Pro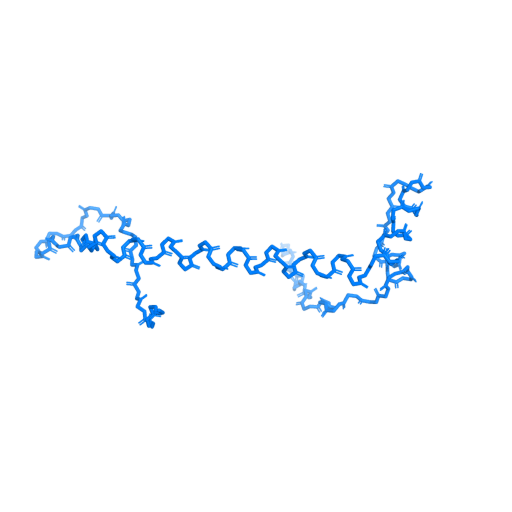tein AF-A0A949CK72-F1 (afdb_monomer)

Secondary structure (DSSP, 8-state):
---S-------------SS--------HHHHHHHHHHHHHHHHHHHHHHHHHHHHTHHHHHHHHHHHHHHS---HHHHHHHH---TT-------------

Radius of gyration: 24.15 Å; Cα contacts (8 Å, |Δi|>4): 20; chains: 1; bounding box: 50×38×62 Å

Structure (mmCIF, N/CA/C/O backbone):
data_AF-A0A949CK72-F1
#
_entry.id   AF-A0A949CK72-F1
#
loop_
_atom_site.group_PDB
_atom_site.id
_atom_site.type_symbol
_atom_site.label_atom_id
_atom_site.label_alt_id
_atom_site.label_comp_id
_atom_site.label_asym_id
_atom_site.label_entity_id
_atom_site.label_seq_id
_atom_site.pdbx_PDB_ins_code
_atom_site.Cartn_x
_atom_site.Cartn_y
_atom_site.Cartn_z
_atom_site.occupancy
_atom_site.B_iso_or_equiv
_atom_site.auth_seq_id
_atom_site.auth_comp_id
_atom_site.auth_asym_id
_atom_site.auth_atom_id
_atom_site.pdbx_PDB_model_num
ATOM 1 N N . LYS A 1 1 ? -21.178 1.552 14.243 1.00 57.06 1 LYS A N 1
ATOM 2 C CA . LYS A 1 1 ? -20.331 2.741 14.015 1.00 57.06 1 LYS A CA 1
ATOM 3 C C . LYS A 1 1 ? -20.274 3.581 15.275 1.00 57.06 1 LYS A C 1
ATOM 5 O O . LYS A 1 1 ? -21.285 4.156 15.670 1.00 57.06 1 LYS A O 1
ATOM 10 N N . LEU A 1 2 ? -19.112 3.588 15.919 1.00 62.19 2 LEU A N 1
ATOM 11 C CA . LEU A 1 2 ? -18.818 4.477 17.040 1.00 62.19 2 LEU A CA 1
ATOM 12 C C . LEU A 1 2 ? -18.784 5.921 16.504 1.00 62.19 2 LEU A C 1
ATOM 14 O O . LEU A 1 2 ? -18.201 6.182 15.453 1.00 62.19 2 LEU A O 1
ATOM 18 N N . GLY A 1 3 ? -19.488 6.839 17.169 1.00 63.12 3 GLY A N 1
ATOM 19 C CA . GLY A 1 3 ? -19.396 8.272 16.875 1.00 63.12 3 GLY A CA 1
ATOM 20 C C . GLY A 1 3 ? -18.041 8.845 17.316 1.00 63.12 3 GLY A C 1
ATOM 21 O O . GLY A 1 3 ? -17.219 8.109 17.862 1.00 63.12 3 GLY A O 1
ATOM 22 N N . PRO A 1 4 ? -17.789 10.150 17.125 1.00 53.19 4 PRO A N 1
ATOM 23 C CA . PRO A 1 4 ? -16.558 10.788 17.584 1.00 53.19 4 PRO A CA 1
ATOM 24 C C . PRO A 1 4 ? -16.486 10.755 19.117 1.00 53.19 4 PRO A C 1
ATOM 26 O O . PRO A 1 4 ? -17.078 11.583 19.807 1.00 53.19 4 PRO A O 1
ATOM 29 N N . VAL A 1 5 ? -15.773 9.766 19.652 1.00 62.38 5 VAL A N 1
ATOM 30 C CA . VAL A 1 5 ? -15.574 9.550 21.086 1.00 62.38 5 VAL A CA 1
ATOM 31 C C . VAL A 1 5 ? -14.078 9.409 21.339 1.00 62.38 5 VAL A C 1
ATOM 33 O O . VAL A 1 5 ? -13.382 8.662 20.657 1.00 62.38 5 VAL A O 1
ATOM 36 N N . SER A 1 6 ? -13.568 10.155 22.319 1.00 59.25 6 SER A N 1
ATOM 37 C CA . SER A 1 6 ? -12.167 10.073 22.730 1.00 59.25 6 SER A CA 1
ATOM 38 C C . SER A 1 6 ? -11.980 8.903 23.697 1.00 59.25 6 SER A C 1
ATOM 40 O O . SER A 1 6 ? -12.350 8.986 24.871 1.00 59.25 6 SER A O 1
ATOM 42 N N . TYR A 1 7 ? -11.400 7.812 23.199 1.00 63.44 7 TYR A N 1
ATOM 43 C CA . TYR A 1 7 ? -10.971 6.668 24.002 1.00 63.44 7 TYR A CA 1
ATOM 44 C C . TYR A 1 7 ? -9.547 6.929 24.505 1.00 63.44 7 TYR A C 1
ATOM 46 O O . TYR A 1 7 ? -8.572 6.585 23.845 1.00 63.44 7 TYR A O 1
ATOM 54 N N . LYS A 1 8 ? -9.401 7.613 25.646 1.00 57.00 8 LYS A N 1
ATOM 55 C CA . LYS A 1 8 ? -8.085 7.779 26.282 1.00 57.00 8 LYS A CA 1
ATOM 56 C C . LYS A 1 8 ? -7.676 6.459 26.939 1.00 57.00 8 LYS A C 1
ATOM 58 O O . LYS A 1 8 ? -8.291 6.063 27.927 1.00 57.00 8 LYS A O 1
ATOM 63 N N . LEU A 1 9 ? -6.642 5.807 26.410 1.00 55.22 9 LEU A N 1
ATOM 64 C CA . LEU A 1 9 ? -5.903 4.775 27.133 1.00 55.22 9 LEU A CA 1
ATOM 65 C C . LEU A 1 9 ? -5.069 5.516 28.186 1.00 55.22 9 LEU A C 1
ATOM 67 O O . LEU A 1 9 ? -4.256 6.368 27.838 1.00 55.22 9 LEU A O 1
ATOM 71 N N . SER A 1 10 ? -5.375 5.326 29.467 1.00 52.91 10 SER A N 1
ATOM 72 C CA . SER A 1 10 ? -4.717 6.061 30.547 1.00 52.91 10 SER A CA 1
ATOM 73 C C . SER A 1 10 ? -3.230 5.716 30.594 1.00 52.91 10 SER A C 1
ATOM 75 O O . SER A 1 10 ? -2.904 4.584 30.942 1.00 52.91 10 SER A O 1
ATOM 77 N N . ASP A 1 11 ? -2.362 6.685 30.317 1.00 49.12 11 ASP A N 1
ATOM 78 C CA . ASP A 1 11 ? -0.993 6.678 30.827 1.00 49.12 11 ASP A CA 1
ATOM 79 C C . ASP A 1 11 ? -0.982 7.602 32.050 1.00 49.12 11 ASP A C 1
ATOM 81 O O . ASP A 1 11 ? -1.364 8.774 31.972 1.00 49.12 11 ASP A O 1
ATOM 85 N N . SER A 1 12 ? -0.723 7.029 33.219 1.00 50.22 12 SER A N 1
ATOM 86 C CA . SER A 1 12 ? -0.818 7.711 34.510 1.00 50.22 12 SER A CA 1
ATOM 87 C C . SER A 1 12 ? 0.504 8.387 34.870 1.00 50.22 12 SER A C 1
ATOM 89 O O . SER A 1 12 ? 1.522 7.703 34.911 1.00 50.22 12 SER A O 1
ATOM 91 N N . ASP A 1 13 ? 0.470 9.664 35.256 1.00 47.97 13 ASP A N 1
ATOM 92 C CA . ASP A 1 13 ? 1.537 10.314 36.035 1.00 47.97 13 ASP A CA 1
ATOM 93 C C . ASP A 1 13 ? 1.008 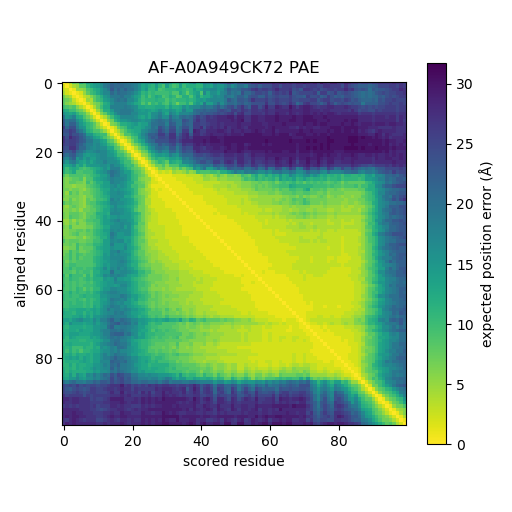10.577 37.471 1.00 47.97 13 ASP A C 1
ATOM 95 O O . ASP A 1 13 ? -0.067 11.176 37.611 1.00 47.97 13 ASP A O 1
ATOM 99 N N . PRO A 1 14 ? 1.642 10.062 38.550 1.00 55.78 14 PRO A N 1
ATOM 100 C CA . PRO A 1 14 ? 0.956 9.798 39.817 1.00 55.78 14 PRO A CA 1
ATOM 101 C C . PRO A 1 14 ? 1.050 10.910 40.879 1.00 55.78 14 PRO A C 1
ATOM 103 O O . PRO A 1 14 ? 1.073 10.596 42.068 1.00 55.78 14 PRO A O 1
ATOM 106 N N . PHE A 1 15 ? 1.078 12.199 40.525 1.00 53.47 15 PHE A N 1
ATOM 107 C CA . PHE A 1 15 ? 1.213 13.249 41.549 1.00 53.47 15 PHE A CA 1
ATOM 108 C C . PHE A 1 15 ? 0.408 14.523 41.285 1.00 53.47 15 PHE A C 1
ATOM 110 O O . PHE A 1 15 ? 0.960 15.532 40.872 1.00 53.47 15 PHE A O 1
ATOM 117 N N . LEU A 1 16 ? -0.877 14.522 41.657 1.00 55.00 16 LEU A N 1
ATOM 118 C CA . LEU A 1 16 ? -1.511 15.675 42.314 1.00 55.00 16 LEU A CA 1
ATOM 119 C C . LEU A 1 16 ? -2.800 15.227 43.015 1.00 55.00 16 LEU A C 1
ATOM 121 O O . LEU A 1 16 ? -3.788 14.851 42.393 1.00 55.00 16 LEU A O 1
ATOM 125 N N . GLY A 1 17 ? -2.726 15.190 44.347 1.00 61.84 17 GLY A N 1
ATOM 126 C CA . GLY A 1 17 ? -3.777 14.698 45.223 1.00 61.84 17 GLY A CA 1
ATOM 127 C C . GLY A 1 17 ? -5.062 15.528 45.188 1.00 61.84 17 GLY A C 1
ATOM 128 O O . GLY A 1 17 ? -5.033 16.742 45.011 1.00 61.84 17 GLY A O 1
ATOM 129 N N . ARG A 1 18 ? -6.147 14.812 45.511 1.00 49.34 18 ARG A N 1
ATOM 130 C CA . ARG A 1 18 ? -7.567 15.188 45.608 1.00 49.34 18 ARG A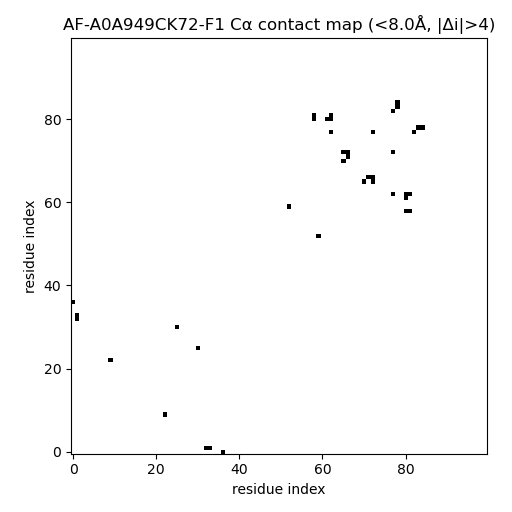 CA 1
ATOM 131 C C . ARG A 1 18 ? -8.373 15.060 44.311 1.00 49.34 18 ARG A C 1
ATOM 133 O O . ARG A 1 18 ? -8.256 15.849 43.389 1.00 49.34 18 ARG A O 1
ATOM 140 N N . GLU A 1 19 ? -9.283 14.089 44.400 1.00 48.19 19 GLU A N 1
ATOM 141 C CA . GLU A 1 19 ? -10.541 13.934 43.667 1.00 48.19 19 GLU A CA 1
ATOM 142 C C . GLU A 1 19 ? -10.524 13.100 42.370 1.00 48.19 19 GLU A C 1
ATOM 144 O O . GLU A 1 19 ? -10.205 13.543 41.276 1.00 48.19 19 GLU A O 1
ATOM 149 N N . ILE A 1 20 ? -11.031 11.871 42.560 1.00 44.69 20 ILE A N 1
ATOM 150 C CA . ILE A 1 20 ? -11.703 10.990 41.596 1.00 44.69 20 ILE A CA 1
ATOM 151 C C . ILE A 1 20 ? -10.774 10.228 40.642 1.00 44.69 20 ILE A C 1
ATOM 153 O O . ILE A 1 20 ? -10.677 10.472 39.442 1.00 44.69 20 ILE A O 1
ATOM 157 N N . HIS A 1 21 ? -10.222 9.144 41.187 1.00 48.31 21 HIS A N 1
ATOM 158 C CA . HIS A 1 21 ? -9.982 7.927 40.423 1.00 48.31 21 HIS A CA 1
ATOM 159 C C . HIS A 1 21 ? -11.312 7.422 39.834 1.00 48.31 21 HIS A C 1
ATOM 161 O O . HIS A 1 21 ? -12.060 6.694 40.480 1.00 48.31 21 HIS A O 1
ATOM 167 N N . GLN A 1 22 ? -11.606 7.787 38.591 1.00 48.53 22 GLN A N 1
ATOM 168 C CA . GLN A 1 22 ? -12.400 6.937 37.710 1.00 48.53 22 GLN A CA 1
ATOM 169 C C . GLN A 1 22 ? -11.571 6.663 36.465 1.00 48.53 22 GLN A C 1
ATOM 171 O O . GLN A 1 22 ? -11.662 7.349 35.448 1.00 48.53 22 GLN A O 1
ATOM 176 N N . GLN A 1 23 ? -10.757 5.615 36.560 1.00 52.28 23 GLN A N 1
ATOM 177 C CA . GLN A 1 23 ? -10.337 4.862 35.390 1.00 52.28 23 GLN A CA 1
ATOM 178 C C . GLN A 1 23 ? -11.637 4.368 34.741 1.00 52.28 23 GLN A C 1
ATOM 180 O O . GLN A 1 23 ? -12.279 3.447 35.243 1.00 52.28 23 GLN A O 1
ATOM 185 N N . ARG A 1 24 ? -12.115 5.060 33.700 1.00 53.81 24 ARG A N 1
ATOM 186 C CA . ARG A 1 24 ? -13.304 4.625 32.962 1.00 53.81 24 ARG A CA 1
ATOM 187 C C . ARG A 1 24 ? -12.923 3.367 32.197 1.00 53.81 24 ARG A C 1
ATOM 189 O O . ARG A 1 24 ? -12.460 3.445 31.066 1.00 53.81 24 ARG A O 1
ATOM 196 N N . GLN A 1 25 ? -13.080 2.217 32.842 1.00 56.41 25 GLN A N 1
ATOM 197 C CA . GLN A 1 25 ? -13.065 0.932 32.166 1.00 56.41 25 GLN A CA 1
ATOM 198 C C . GLN A 1 25 ? -14.248 0.945 31.195 1.00 56.41 25 GLN A C 1
ATOM 200 O O . GLN A 1 25 ? -15.406 1.033 31.607 1.00 56.41 25 GLN A O 1
ATOM 205 N N . PHE A 1 26 ? -13.961 0.982 29.894 1.00 65.06 26 PHE A N 1
ATOM 206 C CA . PHE A 1 26 ? -14.996 0.851 28.874 1.00 65.06 26 PHE A CA 1
ATOM 207 C C . PHE A 1 26 ? -15.672 -0.510 29.047 1.00 65.06 26 PHE A C 1
ATOM 209 O O . PHE A 1 26 ? -15.002 -1.476 29.415 1.00 65.06 26 PHE A O 1
ATOM 216 N N . SER A 1 27 ? -16.977 -0.606 28.786 1.00 78.00 27 SER A N 1
ATOM 217 C CA . SER A 1 27 ? -17.654 -1.904 28.855 1.00 78.00 27 SER A CA 1
ATOM 218 C C . SER A 1 27 ? -17.012 -2.889 27.876 1.00 78.00 27 SER A C 1
ATOM 220 O O . SER A 1 27 ? -16.558 -2.469 26.810 1.00 78.00 27 SER A O 1
ATOM 222 N N . GLU A 1 28 ? -17.014 -4.185 28.195 1.00 76.94 28 GLU A N 1
ATOM 223 C CA . GLU A 1 28 ? -16.532 -5.248 27.292 1.00 76.94 28 GLU A CA 1
ATOM 224 C C . GLU A 1 28 ? -17.136 -5.098 25.891 1.00 76.94 28 GLU A C 1
ATOM 226 O O . GLU A 1 28 ? -16.431 -5.114 24.891 1.00 76.94 28 GLU A O 1
ATOM 231 N N . ARG A 1 29 ? -18.434 -4.782 25.827 1.00 81.06 29 ARG A N 1
ATOM 232 C CA . ARG A 1 29 ? -19.149 -4.484 24.580 1.00 81.06 29 ARG A CA 1
ATOM 233 C C . ARG A 1 29 ? -18.557 -3.308 23.790 1.00 81.06 29 ARG A C 1
ATOM 235 O O . ARG A 1 29 ? -18.569 -3.318 22.562 1.00 81.06 29 ARG A O 1
ATOM 242 N N . THR A 1 30 ? -18.090 -2.262 24.471 1.00 82.88 30 THR A N 1
ATOM 243 C CA . THR A 1 30 ? -17.458 -1.102 23.818 1.00 82.88 30 THR A CA 1
ATOM 244 C C . THR A 1 30 ? -16.077 -1.473 23.288 1.00 82.88 30 THR A C 1
ATOM 246 O O . THR A 1 30 ? -15.750 -1.087 22.172 1.00 82.88 30 THR A O 1
ATOM 249 N N . GLN A 1 31 ? -15.303 -2.245 24.056 1.00 82.38 31 GLN A N 1
ATOM 250 C CA . GLN A 1 31 ? -13.993 -2.757 23.642 1.00 82.38 31 GLN A CA 1
ATOM 251 C C . GLN A 1 31 ? -14.128 -3.677 22.418 1.00 82.38 31 GLN A C 1
ATOM 253 O O . GLN A 1 31 ? -13.491 -3.430 21.402 1.00 82.38 31 GLN A O 1
ATOM 258 N N . GLU A 1 32 ? -15.075 -4.618 22.448 1.00 86.44 32 GLU A N 1
ATOM 259 C CA . GLU A 1 32 ? -15.411 -5.494 21.317 1.00 86.44 32 GLU A CA 1
ATOM 260 C C . GLU A 1 32 ? -15.787 -4.693 20.058 1.00 86.44 32 GLU A C 1
ATOM 262 O O . GLU A 1 32 ? -15.365 -5.016 18.948 1.00 86.44 32 GLU A O 1
ATOM 267 N N . THR A 1 33 ? -16.548 -3.604 20.221 1.00 89.25 33 THR A N 1
ATOM 268 C CA . THR A 1 33 ? -16.920 -2.741 19.088 1.00 89.25 33 THR A CA 1
ATOM 269 C C . THR A 1 33 ? -15.701 -2.011 18.510 1.00 89.25 33 THR A C 1
ATOM 271 O O . THR A 1 33 ? -15.615 -1.843 17.296 1.00 89.25 33 THR A O 1
ATOM 274 N N . ILE A 1 34 ? -14.763 -1.569 19.354 1.00 87.62 34 ILE A N 1
ATOM 275 C CA . ILE A 1 34 ? -13.524 -0.912 18.909 1.00 87.62 34 ILE A CA 1
ATOM 276 C C . ILE A 1 34 ? -12.661 -1.899 18.120 1.00 87.62 34 ILE A C 1
ATOM 278 O O . ILE A 1 34 ? -12.251 -1.581 17.004 1.00 87.62 34 ILE A O 1
ATOM 282 N N . ASP A 1 35 ? -12.440 -3.099 18.655 1.00 88.88 35 ASP A N 1
ATOM 283 C CA . ASP A 1 35 ? -11.633 -4.129 17.997 1.00 88.88 35 ASP A CA 1
ATOM 284 C C . ASP A 1 35 ? -12.229 -4.534 16.643 1.00 88.88 35 ASP A C 1
ATOM 286 O O . ASP A 1 35 ? -11.504 -4.691 15.655 1.00 88.88 35 ASP A O 1
ATOM 290 N N . ALA A 1 36 ? -13.560 -4.630 16.562 1.00 92.56 36 ALA A N 1
ATOM 291 C CA . ALA A 1 36 ? -14.260 -4.902 15.313 1.00 92.56 36 ALA A CA 1
ATOM 292 C C . ALA A 1 36 ? -14.005 -3.816 14.249 1.00 92.56 36 ALA A C 1
ATOM 294 O O . ALA A 1 36 ? -13.640 -4.149 13.119 1.00 92.56 36 ALA A O 1
ATOM 295 N N . GLU A 1 37 ? -14.133 -2.531 14.601 1.00 93.75 37 GLU A N 1
ATOM 296 C CA . GLU A 1 37 ? -13.914 -1.417 13.661 1.00 93.75 37 GLU A CA 1
ATOM 297 C C . GLU A 1 37 ? -12.435 -1.276 13.255 1.00 93.75 37 GLU A C 1
ATOM 299 O O . GLU A 1 37 ? -12.132 -0.967 12.097 1.00 93.75 37 GLU A O 1
ATOM 304 N N . ILE A 1 38 ? -11.493 -1.546 14.168 1.00 94.38 38 ILE A N 1
ATOM 305 C CA . ILE A 1 38 ? -10.061 -1.619 13.834 1.00 94.38 38 ILE A CA 1
ATOM 306 C C . ILE A 1 38 ? -9.830 -2.745 12.823 1.00 94.38 38 ILE A C 1
ATOM 308 O O . ILE A 1 38 ? -9.193 -2.529 11.789 1.00 94.38 38 ILE A O 1
ATOM 312 N N . GLY A 1 39 ? -10.392 -3.928 13.077 1.00 95.06 39 GLY A N 1
ATOM 313 C CA . GLY A 1 39 ? -10.305 -5.063 12.165 1.00 95.06 39 GLY A CA 1
ATOM 314 C C . GLY A 1 39 ? -10.873 -4.749 10.780 1.00 95.06 39 GLY A C 1
ATOM 315 O O . GLY A 1 39 ? -10.253 -5.081 9.768 1.00 95.06 39 GLY A O 1
ATOM 316 N N . ASP A 1 40 ? -12.024 -4.080 10.710 1.00 96.88 40 ASP A N 1
ATOM 317 C CA . ASP A 1 40 ? -12.627 -3.659 9.443 1.00 96.88 40 ASP A CA 1
ATOM 318 C C . ASP A 1 40 ? -11.776 -2.625 8.705 1.00 96.88 40 ASP A C 1
ATOM 320 O O . ASP A 1 40 ? -11.616 -2.720 7.485 1.00 96.88 40 ASP A O 1
ATOM 324 N N . THR A 1 41 ? -11.175 -1.686 9.437 1.00 97.38 41 THR A N 1
ATOM 325 C CA . THR A 1 41 ? -10.262 -0.682 8.880 1.00 97.38 41 THR A CA 1
ATOM 326 C C . THR A 1 41 ? -9.036 -1.342 8.255 1.00 97.38 41 THR A C 1
ATOM 328 O O . THR A 1 41 ? -8.705 -1.051 7.104 1.00 97.38 41 THR A O 1
ATOM 331 N N . LEU A 1 42 ? -8.400 -2.273 8.971 1.00 97.56 42 LEU A N 1
ATOM 332 C CA . LEU A 1 42 ? -7.236 -3.008 8.474 1.00 97.56 42 LEU A CA 1
ATOM 333 C C . LEU A 1 42 ? -7.587 -3.849 7.245 1.00 97.56 42 LEU A C 1
ATOM 335 O O . LEU A 1 42 ? -6.902 -3.757 6.230 1.00 97.56 42 LEU A O 1
ATOM 339 N N . ARG A 1 43 ? -8.700 -4.594 7.280 1.00 97.88 43 ARG A N 1
ATOM 340 C CA . ARG A 1 43 ? -9.176 -5.372 6.123 1.00 97.88 43 ARG A CA 1
ATOM 341 C C . ARG A 1 43 ? -9.483 -4.493 4.912 1.00 97.88 43 ARG A C 1
ATOM 343 O O . ARG A 1 43 ? -9.257 -4.901 3.777 1.00 97.88 43 ARG A O 1
ATOM 350 N N . ALA A 1 44 ? -10.039 -3.303 5.124 1.00 98.00 44 ALA A N 1
ATOM 351 C CA . ALA A 1 44 ? -10.311 -2.366 4.040 1.00 98.00 44 ALA A CA 1
ATOM 352 C C . ALA A 1 44 ? -9.023 -1.781 3.444 1.00 98.00 44 ALA A C 1
ATOM 354 O O . ALA A 1 44 ? -8.954 -1.602 2.229 1.00 98.00 44 ALA A O 1
ATOM 355 N N . ALA A 1 45 ? -8.019 -1.492 4.276 1.00 97.81 45 ALA A N 1
ATOM 356 C CA . ALA A 1 45 ? -6.709 -1.038 3.821 1.00 97.81 45 ALA A CA 1
ATOM 357 C C . ALA A 1 45 ? -5.973 -2.132 3.031 1.00 97.81 45 ALA A C 1
ATOM 359 O O . ALA A 1 45 ? -5.477 -1.851 1.944 1.00 97.81 45 ALA A O 1
ATOM 360 N N . ASP A 1 46 ? -5.982 -3.370 3.529 1.00 98.06 46 ASP A N 1
ATOM 361 C CA . ASP A 1 46 ? -5.380 -4.542 2.882 1.00 98.06 46 ASP A CA 1
ATOM 362 C C . ASP A 1 46 ? -5.992 -4.827 1.502 1.00 98.06 46 ASP A C 1
ATOM 364 O O . ASP A 1 46 ? -5.276 -4.907 0.500 1.00 98.06 46 ASP A O 1
ATOM 368 N N . ARG A 1 47 ? -7.331 -4.858 1.417 1.00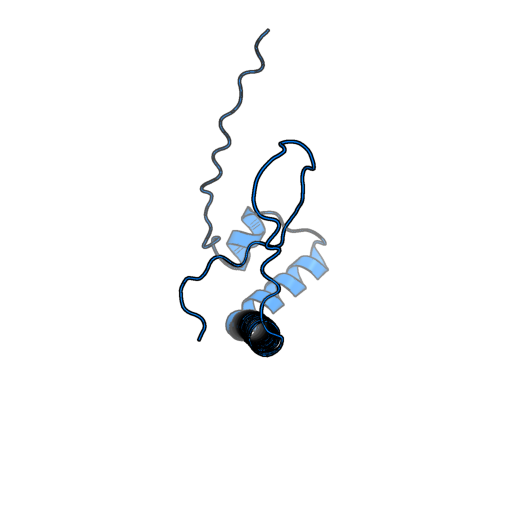 98.38 47 ARG A N 1
ATOM 369 C CA . ARG A 1 47 ? -8.034 -4.980 0.130 1.00 98.38 47 ARG A CA 1
ATOM 370 C C . ARG A 1 47 ? -7.642 -3.867 -0.828 1.00 98.38 47 ARG A C 1
ATOM 372 O O . ARG A 1 47 ? -7.287 -4.145 -1.962 1.00 98.38 47 ARG A O 1
ATOM 379 N N . ARG A 1 48 ? -7.641 -2.615 -0.365 1.00 97.94 48 ARG A N 1
ATOM 380 C CA . ARG A 1 48 ? -7.283 -1.469 -1.209 1.00 97.94 48 ARG A CA 1
ATOM 381 C C . ARG A 1 48 ? -5.847 -1.566 -1.725 1.00 97.94 48 ARG A C 1
ATOM 383 O O . ARG A 1 48 ? -5.613 -1.271 -2.891 1.00 97.94 48 ARG A O 1
ATOM 390 N N . ALA A 1 49 ? -4.897 -1.961 -0.879 1.00 97.31 49 ALA A N 1
ATOM 391 C CA . ALA A 1 49 ? -3.509 -2.155 -1.286 1.00 97.31 49 ALA A CA 1
ATOM 392 C C . ALA A 1 49 ? -3.401 -3.255 -2.352 1.00 97.31 49 ALA A C 1
ATOM 394 O O . ALA A 1 49 ? -2.802 -3.041 -3.404 1.00 97.31 49 ALA A O 1
ATOM 395 N N . THR A 1 50 ? -4.055 -4.392 -2.117 1.00 98.00 50 THR A N 1
ATOM 396 C CA . THR A 1 50 ? -4.097 -5.526 -3.048 1.00 98.00 50 THR A CA 1
ATOM 397 C C . THR A 1 50 ? -4.746 -5.146 -4.382 1.00 98.00 50 THR A C 1
ATOM 399 O O . THR A 1 50 ? -4.191 -5.434 -5.441 1.00 98.00 50 THR A O 1
ATOM 402 N N . ASP A 1 51 ? -5.864 -4.420 -4.352 1.00 98.19 51 ASP A N 1
ATOM 403 C CA . ASP A 1 51 ? -6.554 -3.925 -5.544 1.00 98.19 51 ASP A CA 1
ATOM 404 C C . ASP A 1 51 ? -5.663 -2.980 -6.359 1.00 98.19 51 ASP A C 1
ATOM 406 O O . ASP A 1 51 ? -5.617 -3.084 -7.582 1.00 98.19 51 ASP A O 1
ATOM 410 N N . ILE A 1 52 ? -4.913 -2.087 -5.701 1.00 96.44 52 ILE A N 1
ATOM 411 C CA . ILE A 1 52 ? -3.957 -1.194 -6.373 1.00 96.44 52 ILE A CA 1
ATOM 412 C C . ILE A 1 52 ? -2.847 -2.007 -7.047 1.00 96.44 52 ILE A C 1
ATOM 414 O O . ILE A 1 52 ? -2.543 -1.759 -8.214 1.00 96.44 52 ILE A O 1
ATOM 418 N N . LEU A 1 53 ? -2.270 -2.991 -6.351 1.00 96.38 53 LEU A N 1
ATOM 419 C CA . LEU A 1 53 ? -1.219 -3.851 -6.906 1.00 96.38 53 LEU A CA 1
ATOM 420 C C . LEU A 1 53 ? -1.717 -4.676 -8.102 1.00 96.38 53 LEU A C 1
ATOM 422 O O . LEU A 1 53 ? -0.982 -4.852 -9.073 1.00 96.38 53 LEU A O 1
ATOM 426 N N . HIS A 1 54 ? -2.961 -5.158 -8.060 1.00 97.56 54 HIS A N 1
ATOM 427 C CA . HIS A 1 54 ? -3.577 -5.860 -9.186 1.00 97.56 54 HIS A CA 1
ATOM 428 C C . HIS A 1 54 ? -3.891 -4.925 -10.352 1.00 97.56 54 HIS A C 1
ATOM 430 O O . HIS A 1 54 ? -3.568 -5.246 -11.494 1.00 9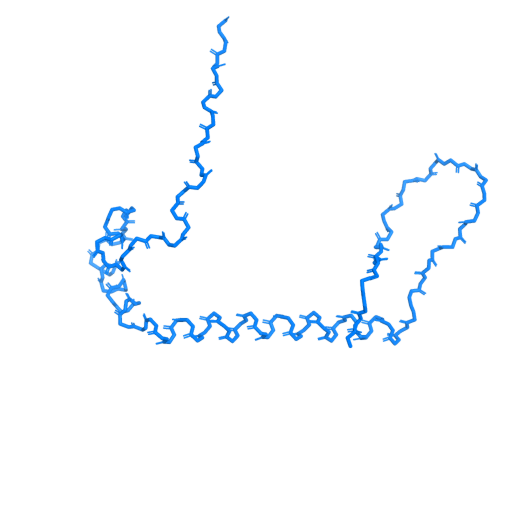7.56 54 HIS A O 1
ATOM 436 N N . LEU A 1 55 ? -4.484 -3.762 -10.079 1.00 97.31 55 LEU A N 1
ATOM 437 C CA . LEU A 1 55 ? -4.804 -2.762 -11.096 1.00 97.31 55 LEU A CA 1
ATOM 438 C C . LEU A 1 55 ? -3.545 -2.279 -11.825 1.00 97.31 55 LEU A C 1
ATOM 440 O O . LEU A 1 55 ? -3.591 -2.014 -13.022 1.00 97.31 55 LEU A O 1
ATOM 444 N N . ARG A 1 56 ? -2.421 -2.180 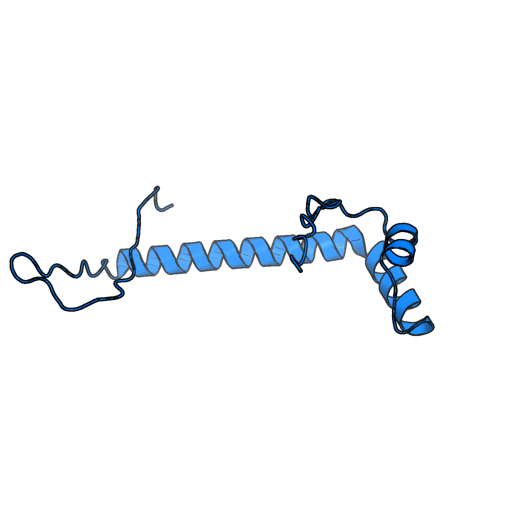-11.111 1.00 95.56 56 ARG A N 1
ATOM 445 C CA . ARG A 1 56 ? -1.122 -1.744 -11.638 1.00 95.56 56 ARG A CA 1
ATOM 446 C C . ARG A 1 56 ? -0.166 -2.908 -11.897 1.00 95.56 56 ARG A C 1
ATOM 448 O O . ARG A 1 56 ? 1.050 -2.736 -11.834 1.00 95.56 56 ARG A O 1
ATOM 455 N N . ARG A 1 57 ? -0.686 -4.103 -12.210 1.00 97.19 57 ARG A N 1
ATOM 456 C CA . ARG A 1 57 ? 0.153 -5.301 -12.371 1.00 97.19 57 ARG A CA 1
ATOM 457 C C . ARG A 1 57 ? 1.235 -5.136 -13.440 1.00 97.19 57 ARG A C 1
ATOM 459 O O . ARG A 1 57 ? 2.356 -5.571 -13.218 1.00 97.19 57 ARG A O 1
ATOM 466 N N . GLU A 1 58 ? 0.929 -4.489 -14.562 1.00 96.00 58 GLU A N 1
ATOM 467 C CA . GLU A 1 58 ? 1.903 -4.257 -15.640 1.00 96.00 58 GLU A CA 1
ATOM 468 C C . GLU A 1 58 ? 3.054 -3.332 -15.212 1.00 96.00 58 GLU A C 1
ATOM 470 O O . GLU A 1 58 ? 4.207 -3.561 -15.565 1.00 96.00 58 GLU A O 1
ATOM 475 N N . GLU A 1 59 ? 2.767 -2.293 -14.424 1.00 95.31 59 GLU A N 1
ATOM 476 C CA . GLU A 1 59 ? 3.790 -1.426 -13.820 1.00 95.31 59 GLU A CA 1
ATOM 477 C C . GLU A 1 59 ? 4.662 -2.208 -12.830 1.00 95.31 59 GLU A C 1
ATOM 479 O O . GLU A 1 59 ? 5.884 -2.073 -12.853 1.00 95.31 59 GLU A O 1
ATOM 484 N N . LEU A 1 60 ? 4.051 -3.075 -12.015 1.00 96.56 60 LEU A N 1
ATOM 485 C CA . LEU A 1 60 ? 4.767 -3.929 -11.067 1.00 96.56 60 LEU A CA 1
ATOM 486 C C . LEU A 1 60 ? 5.691 -4.938 -11.767 1.00 96.56 60 LEU A C 1
ATOM 488 O O . LEU A 1 60 ? 6.811 -5.148 -11.310 1.00 96.56 60 LEU A O 1
ATOM 492 N N . GLU A 1 61 ? 5.250 -5.551 -12.870 1.00 97.38 61 GLU A N 1
ATOM 493 C CA . GLU A 1 61 ? 6.093 -6.461 -13.661 1.00 97.38 61 GLU A CA 1
ATOM 494 C C . GLU A 1 61 ? 7.290 -5.732 -14.270 1.00 97.38 61 GLU A C 1
ATOM 496 O O . GLU A 1 61 ? 8.414 -6.215 -14.154 1.00 97.38 61 GLU A O 1
ATOM 501 N N . ARG A 1 62 ? 7.074 -4.534 -14.830 1.00 96.31 62 ARG A N 1
ATOM 502 C CA . ARG A 1 62 ? 8.161 -3.697 -15.356 1.00 96.31 62 ARG A CA 1
ATOM 503 C C . ARG A 1 62 ? 9.167 -3.321 -14.272 1.00 96.31 62 ARG A C 1
ATOM 505 O O . ARG A 1 62 ? 10.368 -3.394 -14.511 1.00 96.31 62 ARG A O 1
ATOM 512 N N . LEU A 1 63 ? 8.688 -2.964 -13.078 1.00 96.25 63 LEU A N 1
ATOM 513 C CA . LEU A 1 63 ? 9.547 -2.667 -11.932 1.00 96.25 63 LEU A CA 1
ATOM 514 C C . LEU A 1 63 ? 10.369 -3.887 -11.506 1.00 96.25 63 LEU A C 1
ATOM 516 O O . LEU A 1 63 ? 11.571 -3.774 -11.281 1.00 96.25 63 LEU A O 1
ATOM 520 N N . LYS A 1 64 ? 9.728 -5.057 -11.429 1.00 97.00 64 LYS A N 1
ATOM 521 C CA . LYS A 1 64 ? 10.386 -6.327 -11.114 1.00 97.00 64 LYS A CA 1
ATOM 522 C C . LYS A 1 64 ? 11.470 -6.652 -12.144 1.00 97.00 64 LYS A C 1
ATOM 524 O O . LYS A 1 64 ? 12.587 -6.951 -11.744 1.00 97.00 64 LYS A O 1
ATOM 529 N N . ASP A 1 65 ? 11.170 -6.575 -13.440 1.00 97.50 65 ASP A N 1
ATOM 530 C CA . ASP A 1 65 ? 12.145 -6.861 -14.501 1.00 97.50 65 ASP A CA 1
ATOM 531 C C . ASP A 1 65 ? 13.337 -5.889 -14.447 1.00 97.50 65 ASP A C 1
ATOM 533 O O . ASP A 1 65 ? 14.486 -6.323 -14.497 1.00 97.50 65 ASP A O 1
ATOM 537 N N . ALA A 1 66 ? 13.079 -4.594 -14.243 1.00 96.69 66 ALA A N 1
ATOM 538 C CA . ALA A 1 66 ? 14.129 -3.584 -14.121 1.00 96.69 66 ALA A CA 1
ATOM 539 C C . ALA A 1 66 ? 15.030 -3.806 -12.890 1.00 96.69 66 ALA A C 1
ATOM 541 O O . ALA A 1 66 ? 16.252 -3.699 -12.993 1.00 96.69 66 ALA A O 1
ATOM 542 N N . LEU A 1 67 ? 14.455 -4.165 -11.736 1.00 97.25 67 LEU A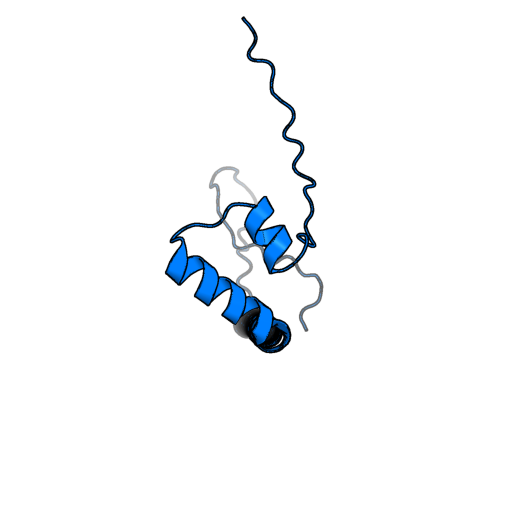 N 1
ATOM 543 C CA . LEU A 1 67 ? 15.224 -4.484 -10.527 1.00 97.25 67 LEU A CA 1
ATOM 544 C C . LEU A 1 67 ? 16.030 -5.778 -10.670 1.00 97.25 67 LEU A C 1
ATOM 546 O O . LEU A 1 67 ? 17.131 -5.866 -10.139 1.00 97.25 67 LEU A O 1
ATOM 550 N N . MET A 1 68 ? 15.517 -6.769 -11.402 1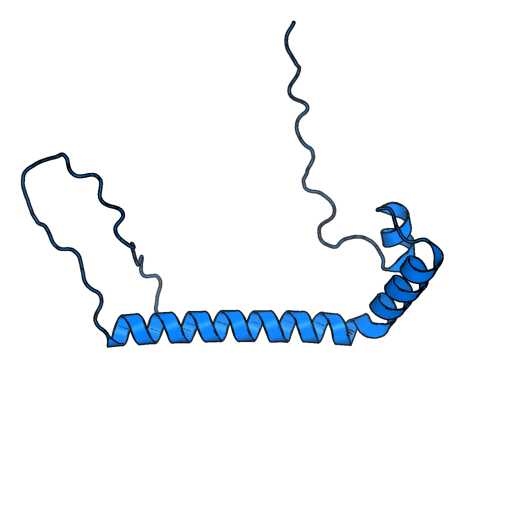.00 97.31 68 MET A N 1
ATOM 551 C CA . MET A 1 68 ? 16.267 -7.994 -11.692 1.00 97.31 68 MET A CA 1
ATOM 552 C C . MET A 1 68 ? 17.501 -7.731 -12.564 1.00 97.31 68 MET A C 1
ATOM 554 O O . MET A 1 68 ? 18.479 -8.466 -12.458 1.00 97.31 68 MET A O 1
ATOM 558 N N . GLU A 1 69 ? 17.464 -6.708 -13.422 1.00 96.19 69 GLU A N 1
ATOM 559 C CA . GLU A 1 69 ? 18.594 -6.328 -14.276 1.00 96.19 69 GLU A CA 1
ATOM 560 C C . GLU A 1 69 ? 19.594 -5.404 -13.564 1.00 96.19 69 GLU A C 1
ATOM 562 O O . GLU A 1 69 ? 20.800 -5.536 -13.772 1.00 96.19 69 GLU A O 1
ATOM 567 N N . ARG A 1 70 ? 19.107 -4.460 -12.746 1.00 94.19 70 ARG A N 1
ATOM 568 C CA . ARG A 1 70 ? 19.914 -3.332 -12.242 1.00 94.19 70 ARG A CA 1
ATOM 569 C C . ARG A 1 70 ? 20.146 -3.320 -10.733 1.00 94.19 70 ARG A C 1
ATOM 571 O O . ARG A 1 70 ? 20.934 -2.501 -10.277 1.00 94.19 70 ARG A O 1
ATOM 578 N N . GLU A 1 71 ? 19.478 -4.194 -9.977 1.00 94.38 71 GLU A N 1
ATOM 579 C CA . GLU A 1 71 ? 19.494 -4.322 -8.503 1.00 94.38 71 GLU A CA 1
ATOM 580 C C . GLU A 1 71 ? 18.977 -3.101 -7.714 1.00 94.38 71 GLU A C 1
ATOM 582 O O . GLU A 1 71 ? 18.409 -3.263 -6.634 1.00 94.38 71 GLU A O 1
ATOM 587 N N . GLU A 1 72 ? 19.100 -1.895 -8.263 1.00 95.44 72 GLU A N 1
ATOM 588 C CA . GLU A 1 72 ? 18.648 -0.632 -7.688 1.00 95.44 72 GLU A CA 1
ATOM 589 C C . GLU A 1 72 ? 18.087 0.293 -8.788 1.00 95.44 72 GLU A C 1
ATOM 591 O O . GLU A 1 72 ? 18.492 0.229 -9.954 1.00 95.44 72 GLU A O 1
ATOM 596 N N . LEU A 1 73 ? 17.120 1.139 -8.418 1.00 95.56 73 LEU A N 1
ATOM 597 C CA . LEU A 1 73 ? 16.524 2.163 -9.280 1.00 95.56 73 LEU A CA 1
ATOM 598 C C . LEU A 1 73 ? 16.419 3.479 -8.509 1.00 95.56 73 LEU A C 1
ATOM 600 O O . LEU A 1 73 ? 15.925 3.492 -7.379 1.00 95.56 73 LEU A O 1
ATOM 604 N N . ASP A 1 74 ? 16.839 4.580 -9.125 1.00 94.25 74 ASP A N 1
ATOM 605 C CA . ASP A 1 74 ? 16.695 5.917 -8.545 1.00 94.25 74 ASP A CA 1
ATOM 606 C C . ASP A 1 74 ? 15.309 6.554 -8.823 1.00 94.25 74 ASP A C 1
ATOM 608 O O . ASP A 1 74 ? 14.456 5.998 -9.520 1.00 94.25 74 ASP A O 1
ATOM 612 N N . GLU A 1 75 ? 15.047 7.739 -8.253 1.00 91.56 75 GLU A N 1
ATOM 613 C CA . GLU A 1 75 ? 13.762 8.451 -8.406 1.00 91.56 75 GLU A CA 1
ATOM 614 C C . GLU A 1 75 ? 13.434 8.788 -9.873 1.00 91.56 75 GLU A C 1
ATOM 616 O O . GLU A 1 75 ? 12.262 8.756 -10.267 1.00 91.56 75 GLU A O 1
ATOM 621 N N . LYS A 1 76 ? 14.444 9.114 -10.691 1.00 93.00 76 LYS A N 1
ATOM 622 C CA . LYS A 1 76 ? 14.241 9.462 -12.104 1.00 93.00 76 LYS A CA 1
ATOM 623 C C . LYS A 1 76 ? 13.881 8.217 -12.895 1.00 93.00 76 LYS A C 1
ATOM 625 O O . LYS A 1 76 ? 12.903 8.239 -13.633 1.00 93.00 76 LYS A O 1
ATOM 630 N N . GLU A 1 77 ? 14.611 7.132 -12.673 1.00 93.56 77 GLU A N 1
ATOM 631 C CA . GLU A 1 77 ? 14.382 5.841 -13.318 1.00 93.56 77 GLU A CA 1
ATOM 632 C C . GLU A 1 77 ? 13.002 5.282 -12.962 1.00 93.56 77 GLU A C 1
ATOM 634 O O . GLU A 1 77 ? 12.265 4.827 -13.836 1.00 93.56 77 GLU A O 1
ATOM 639 N N . LEU A 1 78 ? 12.592 5.399 -11.695 1.00 93.56 78 LEU A N 1
ATOM 640 C CA . LEU A 1 78 ? 11.249 5.018 -11.265 1.00 93.56 78 LEU A CA 1
ATOM 641 C C . LEU A 1 78 ? 10.171 5.876 -11.945 1.00 93.56 78 LEU A C 1
ATOM 643 O O . LEU A 1 78 ? 9.156 5.350 -12.403 1.00 93.56 78 LEU A O 1
ATOM 647 N N . THR A 1 79 ? 10.404 7.187 -12.053 1.00 93.75 79 THR A N 1
ATOM 648 C CA . THR A 1 79 ? 9.480 8.120 -12.715 1.00 93.75 79 THR A CA 1
ATOM 649 C C . THR A 1 79 ? 9.337 7.820 -14.206 1.00 93.75 79 THR A C 1
ATOM 651 O O . THR A 1 79 ? 8.229 7.864 -14.739 1.00 93.75 79 THR A O 1
ATOM 654 N N . GLU A 1 80 ? 10.433 7.489 -14.884 1.00 93.62 80 GLU A N 1
ATOM 655 C CA . GLU A 1 80 ? 10.420 7.068 -16.287 1.00 93.62 80 GLU A CA 1
ATOM 656 C C . GLU A 1 80 ? 9.691 5.729 -16.470 1.00 93.62 80 GLU A C 1
ATOM 658 O O . GLU A 1 80 ? 8.978 5.538 -17.457 1.00 93.62 80 GLU A O 1
ATOM 663 N N . LEU A 1 81 ? 9.817 4.817 -15.500 1.00 93.19 81 LEU A N 1
ATOM 664 C CA . LEU A 1 81 ? 9.259 3.472 -15.588 1.00 93.19 81 LEU A CA 1
ATOM 665 C C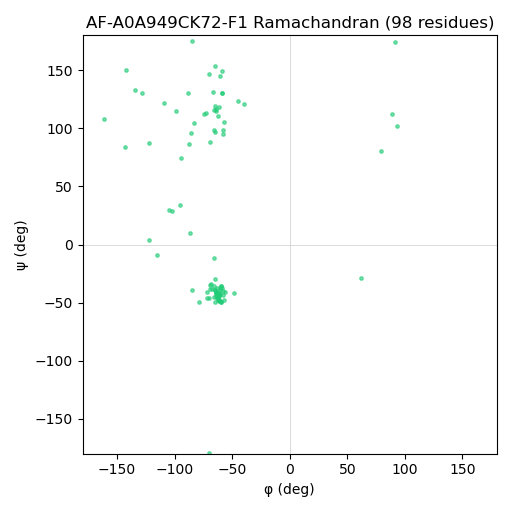 . LEU A 1 81 ? 7.753 3.419 -15.297 1.00 93.19 81 LEU A C 1
ATOM 667 O O . LEU A 1 81 ? 7.000 2.816 -16.066 1.00 93.19 81 LEU A O 1
ATOM 671 N N . ILE A 1 82 ? 7.299 4.028 -14.199 1.00 93.44 82 ILE A N 1
ATOM 672 C CA . ILE A 1 82 ? 5.910 3.911 -13.712 1.00 93.44 82 ILE A CA 1
ATOM 673 C C . ILE A 1 82 ? 5.178 5.256 -13.586 1.00 93.44 82 ILE A C 1
ATOM 675 O O . ILE A 1 82 ? 4.015 5.292 -13.188 1.00 93.44 82 ILE A O 1
ATOM 679 N N . GLY A 1 83 ? 5.816 6.356 -13.990 1.00 92.00 83 GLY A N 1
ATOM 680 C CA . GLY A 1 83 ? 5.245 7.699 -13.941 1.00 92.00 83 GLY A CA 1
ATOM 681 C C . GLY A 1 83 ? 5.557 8.455 -12.643 1.00 92.00 83 GLY A C 1
ATOM 682 O O . GLY A 1 83 ? 6.148 7.911 -11.710 1.00 92.00 83 GLY A O 1
ATOM 683 N N . PRO A 1 84 ? 5.174 9.742 -12.570 1.00 90.62 84 PRO A N 1
ATOM 684 C CA . PRO A 1 84 ? 5.498 10.596 -11.434 1.00 90.62 84 PRO A CA 1
ATOM 685 C C . PRO A 1 84 ? 4.732 10.190 -10.174 1.00 90.62 84 PRO A C 1
ATOM 687 O O . PRO A 1 84 ? 3.564 9.796 -10.225 1.00 90.62 84 PRO A O 1
ATOM 690 N N . SER A 1 85 ? 5.372 10.373 -9.018 1.00 86.62 85 SER A N 1
ATOM 691 C CA . SER A 1 85 ? 4.724 10.167 -7.723 1.00 86.62 85 SER A CA 1
ATOM 692 C C . SER A 1 85 ? 3.504 11.078 -7.565 1.00 86.62 85 SER A C 1
ATOM 694 O O . SER A 1 85 ? 3.591 12.299 -7.703 1.00 86.62 85 SER A O 1
ATOM 696 N N . VAL A 1 86 ? 2.371 10.489 -7.172 1.00 83.12 86 VAL A N 1
ATOM 697 C CA . VAL A 1 86 ? 1.167 11.237 -6.760 1.00 83.12 86 VAL A CA 1
ATOM 698 C C . VAL A 1 86 ? 1.384 12.033 -5.466 1.00 83.12 86 VAL A C 1
ATOM 700 O O . VAL A 1 86 ? 0.574 12.891 -5.124 1.00 83.12 86 VAL A O 1
ATOM 703 N N . HIS A 1 87 ? 2.493 11.775 -4.768 1.00 76.62 87 HIS A N 1
ATOM 704 C CA . HIS A 1 87 ? 2.958 12.504 -3.591 1.00 76.62 87 HIS A CA 1
ATOM 705 C C . HIS A 1 87 ? 4.145 13.425 -3.909 1.00 76.62 87 HIS A C 1
ATOM 707 O O . HIS A 1 87 ? 4.983 13.645 -3.034 1.00 76.62 87 HIS A O 1
ATOM 713 N N . ALA A 1 88 ? 4.244 13.937 -5.148 1.00 63.19 88 ALA A N 1
ATOM 714 C CA . ALA A 1 88 ? 5.264 14.909 -5.551 1.00 63.19 88 ALA A CA 1
ATOM 715 C C . ALA A 1 88 ? 5.505 15.942 -4.428 1.00 63.19 88 ALA A C 1
ATOM 717 O O . ALA A 1 88 ? 4.574 16.570 -3.924 1.00 63.19 88 ALA A O 1
ATOM 718 N N . ARG A 1 89 ? 6.760 15.994 -3.971 1.00 55.97 89 ARG A N 1
ATOM 719 C CA . ARG A 1 89 ? 7.196 16.436 -2.639 1.00 55.97 89 ARG A CA 1
ATOM 720 C C . ARG A 1 89 ? 6.528 17.728 -2.137 1.00 55.97 89 ARG A C 1
ATOM 722 O O . ARG A 1 89 ? 6.728 18.793 -2.704 1.00 55.97 89 ARG A O 1
ATOM 729 N N . GLN A 1 90 ? 5.889 17.642 -0.966 1.00 52.44 90 GLN A N 1
ATOM 730 C CA . GLN A 1 90 ? 5.797 18.753 0.002 1.00 52.44 90 GLN A CA 1
ATOM 731 C C . GLN A 1 90 ? 7.013 18.799 0.957 1.00 52.44 90 GLN A C 1
ATOM 733 O O . GLN A 1 90 ? 7.009 19.542 1.932 1.00 52.44 90 GLN A O 1
ATOM 738 N N . HIS A 1 91 ? 8.067 18.020 0.696 1.00 47.31 91 HIS A N 1
ATOM 739 C CA . HIS A 1 91 ? 9.316 18.056 1.461 1.00 47.31 91 HIS A CA 1
ATOM 740 C C . HIS A 1 91 ? 10.336 18.977 0.781 1.00 47.31 91 HIS A C 1
ATOM 742 O O . HIS A 1 91 ? 11.289 18.518 0.151 1.00 47.31 91 HIS A O 1
ATOM 748 N N . GLU A 1 92 ? 10.114 20.283 0.902 1.00 47.88 92 GLU A N 1
ATOM 749 C CA . GLU A 1 92 ? 11.209 21.248 0.948 1.00 47.88 92 GLU A CA 1
ATOM 750 C C . GLU A 1 92 ? 11.637 21.294 2.419 1.00 47.88 92 GLU A C 1
ATOM 752 O O . GLU A 1 92 ? 10.974 21.896 3.261 1.00 47.88 92 GLU A O 1
ATOM 757 N N . THR A 1 93 ? 12.668 20.531 2.780 1.00 50.44 93 THR A N 1
ATOM 758 C CA . THR A 1 93 ? 13.278 20.670 4.104 1.00 50.44 93 THR A CA 1
ATOM 759 C C . THR A 1 93 ? 13.884 22.073 4.147 1.00 50.44 93 THR A C 1
ATOM 761 O O . THR A 1 93 ? 14.746 22.343 3.310 1.00 50.44 93 THR A O 1
ATOM 764 N N . PRO A 1 94 ? 13.479 22.984 5.053 1.00 50.41 94 PRO A N 1
ATOM 765 C CA . PRO A 1 94 ? 14.224 24.219 5.219 1.00 50.41 94 PRO A CA 1
ATOM 766 C C . PRO A 1 94 ? 15.632 23.829 5.667 1.00 50.41 94 PRO A C 1
ATOM 768 O O . PRO A 1 94 ? 15.805 23.178 6.699 1.00 50.41 94 PRO A O 1
ATOM 771 N N . GLU A 1 95 ? 16.629 24.167 4.853 1.00 58.12 95 GLU A N 1
ATOM 772 C CA . GLU A 1 95 ? 18.030 24.067 5.234 1.00 58.12 95 GLU A CA 1
ATOM 773 C C . GLU A 1 95 ? 18.214 24.906 6.499 1.00 58.12 95 GLU A C 1
ATOM 775 O O . GLU A 1 95 ? 18.164 26.135 6.461 1.00 58.12 95 GLU A O 1
ATOM 780 N N . THR A 1 96 ? 18.358 24.254 7.651 1.00 58.69 96 THR A N 1
ATOM 781 C CA . THR A 1 96 ? 18.759 24.949 8.871 1.00 58.69 96 THR A CA 1
ATOM 782 C C . THR A 1 96 ? 20.167 25.488 8.621 1.00 58.69 96 THR A C 1
ATOM 784 O O . THR A 1 96 ? 21.077 24.677 8.422 1.00 58.69 96 THR A O 1
ATOM 787 N N . PRO A 1 97 ? 20.400 26.813 8.623 1.00 59.88 97 PRO A N 1
ATOM 788 C CA . PRO A 1 97 ? 21.752 27.321 8.510 1.00 59.88 97 PRO A CA 1
ATOM 789 C C . PRO A 1 97 ? 22.494 26.890 9.775 1.00 59.88 97 PRO A C 1
ATOM 791 O O . PRO A 1 97 ? 22.122 27.270 10.887 1.00 59.88 97 PRO A O 1
ATOM 794 N N . VAL A 1 98 ? 23.520 26.053 9.615 1.00 59.44 98 VAL A N 1
ATOM 795 C CA . VAL A 1 98 ? 24.467 25.761 10.693 1.00 59.44 98 VAL A CA 1
ATOM 796 C C . VAL A 1 98 ? 25.206 27.067 10.963 1.00 59.44 98 VAL A C 1
ATOM 798 O O . VAL A 1 98 ? 26.089 27.463 10.206 1.00 59.44 98 VAL A O 1
ATOM 801 N N . GLY A 1 99 ? 24.756 27.782 11.994 1.00 59.66 99 GLY A N 1
ATOM 802 C CA . GLY A 1 99 ? 25.421 28.976 12.493 1.00 59.66 99 GLY A CA 1
ATOM 803 C C . GLY A 1 99 ? 26.845 28.636 12.925 1.00 59.66 99 GLY A C 1
ATOM 804 O O . GLY A 1 99 ? 27.056 27.656 13.641 1.00 59.66 99 GLY A O 1
ATOM 805 N N . VAL A 1 100 ? 27.792 29.439 12.441 1.00 54.25 100 VAL A N 1
ATOM 806 C CA . VAL A 1 100 ? 29.181 29.514 12.918 1.00 54.25 100 VAL A CA 1
ATOM 807 C C . VAL A 1 100 ? 29.226 30.362 14.181 1.00 54.25 100 VAL A C 1
ATOM 809 O O . VAL A 1 100 ? 28.533 31.406 14.195 1.00 54.25 100 VAL A O 1
#

pLDDT: mean 78.35, std 19.5, range [44.69, 98.38]

Solvent-accessible surface area (backbone atoms only — not comparable to full-atom values): 6719 Å² total; per-residue (Å²): 133,85,71,102,68,90,81,78,78,84,81,86,78,98,81,79,88,84,86,78,93,68,82,78,75,70,52,70,72,53,52,54,51,50,55,49,52,52,51,50,51,51,53,52,51,51,50,52,54,51,50,51,52,60,76,40,39,71,52,51,51,52,52,51,54,50,37,73,75,56,76,64,78,55,76,65,58,45,29,74,70,68,45,75,64,96,71,66,76,88,75,76,75,79,82,74,79,81,80,127

Mean predicted aligned error: 13.26 Å

Sequence (100 aa):
KLGPVSYKLSDSDPFLGREIHQQRQFSERTQETIDAEIGDTLRAADRRATDILHLRREELERLKDALMEREELDEKELTELIGPSVHARQHETPETPVGV

Foldseek 3Di:
DDDPDDDDPDDDDDDDDDDDPDPPPDPPVVVVVVVVVVVVVVVVVVVVVVVVCVVCVVLVVQVVVVCVVPVDDDQVRNCVRNNHDPCPDPPPPPPDPPDD